Protein AF-A0A6P1A831-F1 (afdb_monomer)

Secondary structure (DSSP, 8-state):
-EEE-TTS-HHHHHHHHHHHHHHHHHTT-EEEEEEEEEEEEEEEEETTEEEEEEEEEEEE--GGGHHHHHHHHHH-TTEEEE------S--GGGSS-------PPPPPPPPPPPPP----------------------------------------------------------

Sequence (174 aa):
MYIVRPNLSEDQQQQIVGKYRDLITERGAREIDIKVLGKRRLAYEIGKHQDGIYVQMNYLAEGATIAPLERDMRLSDDVIRYLTLKLREGKPSDIIPEPEPQPQPAPTPAPPAPAPAPASESESEPETTTTEAESESEPETTTTEAESESEPETTTTEAESESEPEATATQEEE

Structure (mmCIF, N/CA/C/O backbone):
data_AF-A0A6P1A831-F1
#
_entry.id   AF-A0A6P1A831-F1
#
loop_
_atom_site.group_PDB
_atom_site.id
_atom_site.type_symbol
_atom_site.label_atom_id
_atom_site.label_alt_id
_atom_site.label_comp_id
_atom_site.label_asym_id
_atom_site.label_entity_id
_atom_site.label_seq_id
_atom_site.pdbx_PDB_ins_code
_atom_site.Cartn_x
_atom_site.Cartn_y
_atom_site.Cartn_z
_atom_site.occupancy
_atom_site.B_iso_or_equiv
_atom_site.auth_seq_id
_atom_site.auth_comp_id
_atom_site.auth_asym_id
_atom_site.auth_atom_id
_atom_site.pdbx_PDB_model_num
ATOM 1 N N . MET A 1 1 ? -5.096 2.269 -4.724 1.00 93.00 1 MET A N 1
ATOM 2 C CA . MET A 1 1 ? -5.524 2.901 -3.453 1.00 93.00 1 MET A CA 1
ATOM 3 C C . MET A 1 1 ? -5.952 1.810 -2.494 1.00 93.00 1 MET A C 1
ATOM 5 O O . MET A 1 1 ? -6.594 0.861 -2.930 1.00 93.00 1 MET A O 1
ATOM 9 N N . TYR A 1 2 ? -5.617 1.928 -1.217 1.00 95.19 2 TYR A N 1
ATOM 10 C CA . TYR A 1 2 ? -6.063 0.986 -0.195 1.00 95.19 2 TYR A CA 1
ATOM 11 C C . TYR A 1 2 ? -6.458 1.715 1.089 1.00 95.19 2 TYR A C 1
ATOM 13 O O . TYR A 1 2 ? -6.102 2.877 1.295 1.00 95.19 2 TYR A O 1
ATOM 21 N N . ILE A 1 3 ? -7.263 1.039 1.904 1.00 94.94 3 ILE A N 1
ATOM 22 C CA . ILE A 1 3 ? -7.795 1.547 3.163 1.00 94.94 3 ILE A CA 1
ATOM 23 C C . ILE A 1 3 ? -7.206 0.710 4.288 1.00 94.94 3 ILE A C 1
ATOM 25 O O . ILE A 1 3 ? -7.329 -0.516 4.294 1.00 94.94 3 ILE A O 1
ATOM 29 N N . VAL A 1 4 ? -6.582 1.398 5.232 1.00 94.88 4 VAL A N 1
ATOM 30 C CA . VAL A 1 4 ? -5.956 0.832 6.423 1.00 94.88 4 VAL A CA 1
ATOM 31 C C . VAL A 1 4 ? -6.900 0.988 7.617 1.00 94.88 4 VAL A C 1
ATOM 33 O O . VAL A 1 4 ? -7.678 1.950 7.678 1.00 94.88 4 VAL A O 1
ATOM 36 N N . ARG A 1 5 ? -6.847 0.049 8.569 1.00 93.94 5 ARG A N 1
ATOM 37 C CA . ARG A 1 5 ? -7.624 0.121 9.819 1.00 93.94 5 ARG A CA 1
ATOM 38 C C . ARG A 1 5 ? -7.363 1.439 10.572 1.00 93.94 5 ARG A C 1
ATOM 40 O O . ARG A 1 5 ? -6.224 1.900 10.618 1.00 93.94 5 ARG A O 1
ATOM 47 N N . PRO A 1 6 ? -8.381 2.028 11.223 1.00 92.88 6 PRO A N 1
ATOM 48 C CA . PRO A 1 6 ? -8.240 3.295 11.946 1.00 92.88 6 PRO A CA 1
ATOM 49 C C . PRO A 1 6 ? -7.612 3.150 13.344 1.00 92.88 6 PRO A C 1
ATOM 51 O O . PRO A 1 6 ? -7.382 4.161 13.997 1.00 92.88 6 PRO A O 1
ATOM 54 N N . ASN A 1 7 ? -7.381 1.920 13.815 1.00 91.12 7 ASN A N 1
ATOM 55 C CA . ASN A 1 7 ? -6.852 1.629 15.155 1.00 91.12 7 ASN A CA 1
ATOM 56 C C . ASN A 1 7 ? -5.313 1.586 15.211 1.00 91.12 7 ASN A C 1
ATOM 58 O O . ASN A 1 7 ? -4.755 1.345 16.276 1.00 91.12 7 ASN A O 1
ATOM 62 N N . LEU A 1 8 ? -4.642 1.740 14.069 1.00 89.81 8 LEU A N 1
ATOM 63 C CA . LEU A 1 8 ? -3.184 1.683 13.960 1.00 89.81 8 LEU A CA 1
ATOM 64 C C . LEU A 1 8 ? -2.577 3.037 14.345 1.00 89.81 8 LEU A C 1
ATOM 66 O O . LEU A 1 8 ? -3.131 4.081 13.991 1.00 89.81 8 LEU A O 1
ATOM 70 N N . SER A 1 9 ? -1.438 3.016 15.041 1.00 92.69 9 SER A N 1
ATOM 71 C CA . SER A 1 9 ? -0.657 4.231 15.296 1.00 92.69 9 SER A CA 1
ATOM 72 C C . SER A 1 9 ? 0.002 4.735 14.012 1.00 92.69 9 SER A C 1
ATOM 74 O O . SER A 1 9 ? 0.172 3.980 13.051 1.00 92.69 9 SER A O 1
ATOM 76 N N . GLU A 1 10 ? 0.402 6.007 13.992 1.00 89.69 10 GLU A N 1
ATOM 77 C CA . GLU A 1 10 ? 1.066 6.620 12.837 1.00 89.69 10 GLU A CA 1
ATOM 78 C C . GLU A 1 10 ? 2.360 5.882 12.451 1.00 89.69 10 GLU A C 1
ATOM 80 O O . GLU A 1 10 ? 2.591 5.633 11.267 1.00 89.69 10 GLU A O 1
ATOM 85 N N . ASP A 1 11 ? 3.134 5.410 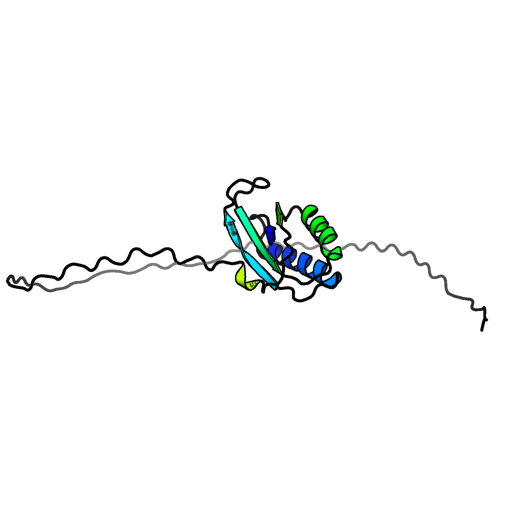13.434 1.00 92.56 11 ASP A N 1
ATOM 86 C CA . ASP A 1 11 ? 4.324 4.580 13.202 1.00 92.56 11 ASP A CA 1
ATOM 87 C C . ASP A 1 11 ? 3.985 3.284 12.457 1.00 92.56 11 ASP A C 1
ATOM 89 O O . ASP A 1 11 ? 4.638 2.921 11.477 1.00 92.56 11 ASP A O 1
ATOM 93 N N . GLN A 1 12 ? 2.917 2.597 12.875 1.00 92.75 12 GLN A N 1
ATOM 94 C CA . GLN A 1 12 ? 2.479 1.371 12.211 1.00 92.75 12 GLN A CA 1
ATOM 95 C C . GLN A 1 12 ? 1.973 1.648 10.796 1.00 92.75 12 GLN A C 1
ATOM 97 O O . GLN A 1 12 ? 2.200 0.847 9.890 1.00 92.75 12 GLN A O 1
ATOM 102 N N . GLN A 1 13 ? 1.336 2.798 10.563 1.00 92.44 13 GLN A N 1
ATOM 103 C CA . GLN A 1 13 ? 0.956 3.189 9.208 1.00 92.44 13 GLN A CA 1
ATOM 104 C C . GLN A 1 13 ? 2.173 3.352 8.308 1.00 92.44 13 GLN A C 1
ATOM 106 O O . GLN A 1 13 ? 2.170 2.850 7.183 1.00 92.44 13 GLN A O 1
ATOM 111 N N . GLN A 1 14 ? 3.214 4.025 8.797 1.00 92.94 14 GLN A N 1
ATOM 112 C CA . GLN A 1 14 ? 4.449 4.215 8.046 1.00 92.94 14 GLN A CA 1
ATOM 113 C C . GLN A 1 14 ? 5.152 2.882 7.777 1.00 92.94 14 GLN A C 1
ATOM 115 O O . GLN A 1 14 ? 5.616 2.666 6.660 1.00 92.94 14 GLN A O 1
ATOM 120 N N . GLN A 1 15 ? 5.150 1.951 8.735 1.00 94.56 15 GLN A N 1
ATOM 121 C CA . GLN A 1 15 ? 5.662 0.591 8.528 1.00 94.56 15 GLN A CA 1
ATOM 122 C C . GLN A 1 15 ? 4.899 -0.155 7.429 1.00 94.56 15 GLN A C 1
ATOM 124 O O . GLN A 1 15 ? 5.512 -0.776 6.563 1.00 94.56 15 GLN A O 1
ATOM 129 N N . ILE A 1 16 ? 3.567 -0.075 7.427 1.00 93.50 16 ILE A N 1
ATOM 130 C CA . ILE A 1 16 ? 2.728 -0.707 6.401 1.00 93.50 16 ILE A CA 1
ATOM 131 C C . ILE A 1 16 ? 3.007 -0.090 5.024 1.00 93.50 16 ILE A C 1
ATOM 133 O O . ILE A 1 16 ? 3.154 -0.807 4.035 1.00 93.50 16 ILE A O 1
ATOM 137 N N . VAL A 1 17 ? 3.103 1.239 4.953 1.00 93.81 17 VAL A N 1
ATOM 138 C CA . VAL A 1 17 ? 3.449 1.961 3.722 1.00 93.81 17 VAL A CA 1
ATOM 139 C C . VAL A 1 17 ? 4.844 1.571 3.224 1.00 93.81 17 VAL A C 1
ATOM 141 O O . VAL A 1 17 ? 5.000 1.284 2.038 1.00 93.81 17 VAL A O 1
ATOM 144 N N . GLY A 1 18 ? 5.835 1.511 4.117 1.00 93.75 18 GLY A N 1
ATOM 145 C CA . GLY A 1 18 ? 7.200 1.078 3.815 1.00 93.75 18 GLY A CA 1
ATOM 146 C C . GLY A 1 18 ? 7.235 -0.346 3.271 1.00 93.75 18 GLY A C 1
ATOM 147 O O . GLY A 1 18 ? 7.731 -0.568 2.174 1.00 93.75 18 GLY A O 1
ATOM 148 N N . LYS A 1 19 ? 6.564 -1.284 3.947 1.00 93.88 19 LYS A N 1
ATOM 149 C CA . LYS A 1 19 ? 6.460 -2.681 3.509 1.00 93.88 19 LYS A CA 1
ATOM 150 C C . LYS A 1 19 ? 5.944 -2.809 2.073 1.00 93.88 19 LYS A C 1
ATOM 152 O O . LYS A 1 19 ? 6.508 -3.558 1.280 1.00 93.88 19 LYS A O 1
ATOM 157 N N . TYR A 1 20 ? 4.870 -2.098 1.721 1.00 93.00 20 TYR A N 1
ATOM 158 C CA . TYR A 1 20 ? 4.323 -2.165 0.361 1.00 93.00 20 TYR A CA 1
ATOM 159 C C . TYR A 1 20 ? 5.191 -1.435 -0.665 1.00 93.00 20 TYR A C 1
ATOM 161 O O . TYR A 1 20 ? 5.272 -1.878 -1.811 1.00 93.00 20 TYR A O 1
ATOM 169 N N . ARG A 1 21 ? 5.864 -0.353 -0.265 1.00 93.31 21 ARG A N 1
ATOM 170 C CA . ARG A 1 21 ? 6.854 0.326 -1.104 1.00 93.31 21 ARG A CA 1
ATOM 171 C C . ARG A 1 21 ? 8.010 -0.610 -1.453 1.00 93.31 21 ARG A C 1
ATOM 173 O O . ARG A 1 21 ? 8.377 -0.699 -2.626 1.00 93.31 21 ARG A O 1
ATOM 180 N N . ASP A 1 22 ? 8.546 -1.313 -0.465 1.00 93.69 22 ASP A N 1
ATOM 181 C CA . ASP A 1 22 ? 9.680 -2.220 -0.635 1.00 93.69 22 ASP A CA 1
ATOM 182 C C . ASP A 1 22 ? 9.293 -3.386 -1.546 1.00 93.69 22 ASP A C 1
ATOM 184 O O . ASP A 1 22 ? 9.954 -3.634 -2.551 1.00 93.69 22 ASP A O 1
ATOM 188 N N . LEU A 1 23 ? 8.126 -3.989 -1.309 1.00 92.44 23 LEU A N 1
ATOM 189 C CA . LEU A 1 23 ? 7.606 -5.098 -2.113 1.00 92.44 23 LEU A CA 1
ATOM 190 C C . LEU A 1 23 ? 7.444 -4.758 -3.602 1.00 92.44 23 LEU A C 1
ATOM 192 O O . LEU A 1 23 ? 7.639 -5.599 -4.481 1.00 92.44 23 LEU A O 1
ATOM 196 N N . ILE A 1 24 ? 7.053 -3.521 -3.894 1.00 92.12 24 ILE A N 1
ATOM 197 C CA . ILE A 1 24 ? 6.878 -3.017 -5.258 1.00 92.12 24 ILE A CA 1
ATOM 198 C C . ILE A 1 24 ? 8.233 -2.665 -5.887 1.00 92.12 24 ILE A C 1
ATOM 200 O O . ILE A 1 24 ? 8.439 -2.901 -7.080 1.00 92.12 24 ILE A O 1
ATOM 204 N N . THR A 1 25 ? 9.170 -2.164 -5.081 1.00 91.88 25 THR A N 1
ATOM 205 C CA . THR A 1 25 ? 10.542 -1.850 -5.502 1.00 91.88 25 THR A CA 1
ATOM 206 C C . THR A 1 25 ? 11.320 -3.119 -5.856 1.00 91.88 25 THR A C 1
ATOM 208 O O . THR A 1 25 ? 11.936 -3.178 -6.919 1.00 91.88 25 THR A O 1
ATOM 211 N N . GLU A 1 26 ? 11.222 -4.171 -5.038 1.00 92.19 26 GLU A N 1
ATOM 212 C CA . GLU A 1 26 ? 11.835 -5.486 -5.286 1.00 92.19 26 GLU A CA 1
ATOM 213 C C . GLU A 1 26 ? 11.381 -6.109 -6.612 1.00 92.19 26 GLU A C 1
ATOM 215 O O . GLU A 1 26 ? 12.136 -6.811 -7.282 1.00 92.19 26 GLU A O 1
ATOM 220 N N . ARG A 1 27 ? 10.146 -5.818 -7.029 1.00 88.88 27 ARG A N 1
ATOM 221 C CA . ARG A 1 27 ? 9.541 -6.329 -8.267 1.00 88.88 27 ARG A CA 1
ATOM 222 C C . ARG A 1 27 ? 9.759 -5.409 -9.474 1.00 88.88 27 ARG A C 1
ATOM 224 O O . ARG A 1 27 ? 9.119 -5.598 -10.507 1.00 88.88 27 ARG A O 1
ATOM 231 N N . GLY A 1 28 ? 10.646 -4.419 -9.359 1.00 86.56 28 GLY A N 1
ATOM 232 C CA . GLY A 1 28 ? 11.106 -3.598 -10.481 1.00 86.56 28 GLY A CA 1
ATOM 233 C C . GLY A 1 28 ? 10.174 -2.455 -10.886 1.00 86.56 28 GLY A C 1
ATOM 234 O O . GLY A 1 28 ? 10.248 -1.981 -12.022 1.00 86.56 28 GLY A O 1
ATOM 235 N N . ALA A 1 29 ? 9.295 -1.999 -9.992 1.00 88.69 29 ALA A N 1
ATOM 236 C CA . ALA A 1 29 ? 8.489 -0.815 -10.257 1.00 88.69 29 ALA A CA 1
ATOM 237 C C . ALA A 1 29 ? 9.325 0.475 -10.256 1.00 88.69 29 ALA A C 1
ATOM 239 O O . ALA A 1 29 ? 10.354 0.589 -9.591 1.00 88.69 29 ALA A O 1
ATOM 240 N N . ARG A 1 30 ? 8.851 1.471 -10.999 1.00 86.75 30 ARG A N 1
ATOM 241 C CA . ARG A 1 30 ? 9.463 2.790 -11.177 1.00 86.75 30 ARG A CA 1
ATOM 242 C C . ARG A 1 30 ? 8.455 3.878 -10.818 1.00 86.75 30 ARG A C 1
ATOM 244 O O . ARG A 1 30 ? 7.253 3.629 -10.834 1.00 86.75 30 ARG A O 1
ATOM 251 N N . GLU A 1 31 ? 8.958 5.074 -10.509 1.00 87.38 31 GLU A N 1
ATOM 252 C CA . GLU A 1 31 ? 8.144 6.265 -10.202 1.00 87.38 31 GLU A CA 1
ATOM 253 C C . GLU A 1 31 ? 7.055 5.996 -9.149 1.00 87.38 31 GLU A C 1
ATOM 255 O O . GLU A 1 31 ? 5.861 6.091 -9.423 1.00 87.38 31 GLU A O 1
ATOM 260 N N . ILE A 1 32 ? 7.476 5.610 -7.941 1.00 91.25 32 ILE A N 1
ATOM 261 C CA . ILE A 1 32 ? 6.560 5.346 -6.828 1.00 91.25 32 ILE A CA 1
ATOM 262 C C . ILE A 1 32 ? 6.254 6.664 -6.112 1.00 91.25 32 ILE A C 1
ATOM 264 O O . ILE A 1 32 ? 7.130 7.247 -5.475 1.00 91.25 32 ILE A O 1
ATOM 268 N N . ASP A 1 33 ? 5.002 7.097 -6.186 1.00 91.56 33 ASP A N 1
ATOM 269 C CA . ASP A 1 33 ? 4.460 8.239 -5.457 1.00 91.56 33 ASP A CA 1
ATOM 270 C C . ASP A 1 33 ? 3.407 7.750 -4.457 1.00 91.56 33 ASP A C 1
ATOM 272 O O . ASP A 1 33 ? 2.455 7.054 -4.822 1.00 91.56 33 ASP A O 1
ATOM 276 N N . ILE A 1 34 ? 3.595 8.081 -3.179 1.00 93.31 34 ILE A N 1
ATOM 277 C CA . ILE A 1 34 ? 2.719 7.639 -2.091 1.00 93.31 34 ILE A CA 1
ATOM 278 C C . ILE A 1 34 ? 2.176 8.860 -1.366 1.00 93.31 34 ILE A C 1
ATOM 280 O O . ILE A 1 34 ? 2.930 9.684 -0.854 1.00 93.31 34 ILE A O 1
ATOM 284 N N . LYS A 1 35 ? 0.849 8.930 -1.261 1.00 92.56 35 LYS A N 1
ATOM 285 C CA . LYS A 1 35 ? 0.133 9.993 -0.563 1.00 92.56 35 LYS A CA 1
ATOM 286 C C . LYS A 1 35 ? -0.814 9.403 0.472 1.00 92.56 35 LYS A C 1
ATOM 288 O O . LYS A 1 35 ? -1.767 8.695 0.137 1.00 92.56 35 LYS A O 1
ATOM 293 N N . VAL A 1 36 ? -0.581 9.739 1.736 1.00 93.00 36 VAL A N 1
ATOM 294 C CA . VAL A 1 36 ? -1.497 9.419 2.836 1.00 93.00 36 VAL A CA 1
ATOM 295 C C . VAL A 1 36 ? -2.560 10.514 2.903 1.00 93.00 36 VAL A C 1
ATOM 297 O O . VAL A 1 36 ? -2.254 11.689 3.074 1.00 93.00 36 VAL A O 1
ATOM 300 N N . LEU A 1 37 ? -3.823 10.137 2.717 1.00 90.62 37 LEU A N 1
ATOM 301 C CA . LEU A 1 37 ? -4.971 11.052 2.654 1.00 90.62 37 LEU A CA 1
ATOM 302 C C . LEU A 1 37 ? -5.644 11.262 4.026 1.00 90.62 37 LEU A C 1
ATOM 304 O O . LEU A 1 37 ? -6.651 11.971 4.106 1.00 90.62 37 LEU A O 1
ATOM 308 N N . GLY A 1 38 ? -5.104 10.639 5.080 1.00 90.69 38 GLY A N 1
ATOM 309 C CA . GLY A 1 38 ? -5.588 10.720 6.457 1.00 90.69 38 GLY A CA 1
ATOM 310 C C . GLY A 1 38 ? -6.818 9.852 6.746 1.00 90.69 38 GLY A C 1
ATOM 311 O O . GLY A 1 38 ? -7.252 9.039 5.921 1.00 90.69 38 GLY A O 1
ATOM 312 N N . LYS A 1 39 ? -7.373 10.022 7.952 1.00 93.31 39 LYS A N 1
ATOM 313 C CA . LYS A 1 39 ? -8.562 9.308 8.439 1.00 93.31 39 LYS A CA 1
ATOM 314 C C . LYS A 1 39 ? -9.837 9.910 7.844 1.00 93.31 39 LYS A C 1
ATOM 316 O O . LYS A 1 39 ? -10.049 11.118 7.915 1.00 93.31 39 LYS A O 1
ATOM 321 N N . ARG A 1 40 ? -10.701 9.069 7.275 1.00 94.25 40 ARG A N 1
ATOM 322 C CA . ARG A 1 40 ? -12.000 9.458 6.703 1.00 94.25 40 ARG A CA 1
ATOM 323 C C . ARG A 1 40 ? -13.087 8.476 7.134 1.00 94.25 40 ARG A C 1
ATOM 325 O O . ARG A 1 40 ? -12.819 7.286 7.302 1.00 94.25 40 ARG A O 1
ATOM 332 N N . ARG A 1 41 ? -14.316 8.977 7.278 1.00 95.00 41 ARG A N 1
ATOM 333 C CA . ARG A 1 41 ? -15.489 8.165 7.619 1.00 95.00 41 ARG A CA 1
ATOM 334 C C . ARG A 1 41 ? -16.004 7.419 6.387 1.00 95.00 41 ARG A C 1
ATOM 336 O O . ARG A 1 41 ? -16.164 8.011 5.321 1.00 95.00 41 ARG A O 1
ATOM 343 N N . LEU A 1 42 ? -16.260 6.127 6.539 1.00 95.25 42 LEU A N 1
ATOM 344 C CA . LEU A 1 42 ? -16.833 5.244 5.527 1.00 95.25 42 LEU A CA 1
ATOM 345 C C . LEU A 1 42 ? -18.366 5.359 5.532 1.00 95.25 42 LEU A C 1
ATOM 347 O O . LEU A 1 42 ? -18.976 5.650 6.559 1.00 95.25 42 LEU A O 1
ATOM 351 N N . ALA A 1 43 ? -19.007 5.106 4.388 1.00 95.44 43 ALA A N 1
ATOM 352 C CA . ALA A 1 43 ? -20.471 5.155 4.277 1.00 95.44 43 ALA A CA 1
ATOM 353 C C . ALA A 1 43 ? -21.174 3.999 5.017 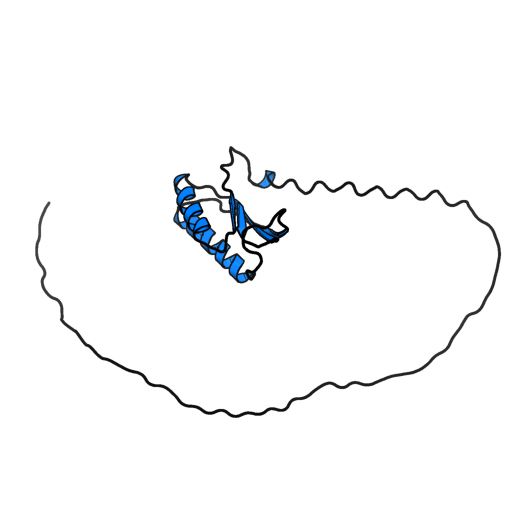1.00 95.44 43 ALA A C 1
ATOM 355 O O . ALA A 1 43 ? -22.331 4.120 5.408 1.00 95.44 43 ALA A O 1
ATOM 356 N N . TYR A 1 44 ? -20.476 2.877 5.186 1.00 95.00 44 TYR A N 1
ATOM 357 C CA . TYR A 1 44 ? -20.921 1.695 5.913 1.00 95.00 44 TYR A CA 1
ATOM 358 C C . TYR A 1 44 ? -19.714 1.017 6.560 1.00 95.00 44 TYR A C 1
ATOM 360 O O . TYR A 1 44 ? -18.565 1.298 6.215 1.00 95.00 44 TYR A O 1
ATOM 368 N N . GLU A 1 45 ? -19.979 0.115 7.497 1.00 93.31 45 GLU A N 1
ATOM 369 C CA . GLU A 1 45 ? -18.928 -0.590 8.219 1.00 93.31 45 GLU A CA 1
ATOM 370 C C . GLU A 1 45 ? -18.225 -1.622 7.339 1.00 93.31 45 GLU A C 1
ATOM 372 O O . GLU A 1 45 ? -18.854 -2.510 6.760 1.00 93.31 45 GLU A O 1
ATOM 377 N N . ILE A 1 46 ? -16.896 -1.541 7.285 1.00 92.75 46 ILE A N 1
ATOM 378 C CA . ILE A 1 46 ? -16.044 -2.536 6.631 1.00 92.75 46 ILE A CA 1
ATOM 379 C C . ILE A 1 46 ? -15.176 -3.160 7.715 1.00 92.75 46 ILE A C 1
ATOM 381 O O . ILE A 1 46 ? -14.440 -2.459 8.404 1.00 92.75 46 ILE A O 1
ATOM 385 N N . GLY A 1 47 ? -15.292 -4.474 7.916 1.00 89.06 47 GLY A N 1
ATOM 386 C CA . GLY A 1 47 ? -14.531 -5.158 8.966 1.00 89.06 47 GLY A CA 1
ATOM 387 C C . GLY A 1 47 ? -14.805 -4.607 10.372 1.00 89.06 47 GLY A C 1
ATOM 388 O O . GLY A 1 47 ? -13.893 -4.578 11.187 1.00 89.06 47 GLY A O 1
ATOM 389 N N . LYS A 1 48 ? -16.045 -4.165 10.653 1.00 92.56 48 LYS A N 1
ATOM 390 C CA . LYS A 1 48 ? -16.476 -3.528 11.921 1.00 92.56 48 LYS A CA 1
ATOM 391 C C . LYS A 1 48 ? -15.868 -2.142 12.190 1.00 92.56 48 LYS A C 1
ATOM 393 O O . LYS A 1 48 ? -15.931 -1.651 13.313 1.00 92.56 48 LYS A O 1
ATOM 398 N N . HIS A 1 49 ? -15.295 -1.500 11.175 1.00 94.06 49 HIS A N 1
ATOM 399 C CA . HIS A 1 49 ? -14.785 -0.137 11.275 1.00 94.06 49 HIS A CA 1
ATOM 400 C C . HIS A 1 49 ? -15.669 0.825 10.473 1.00 94.06 49 HIS A C 1
ATOM 402 O O . HIS A 1 49 ? -15.958 0.572 9.303 1.00 94.06 49 HIS A O 1
ATOM 408 N N . GLN A 1 50 ? -16.086 1.933 11.098 1.00 95.25 50 GLN A N 1
ATOM 409 C CA . GLN A 1 50 ? -16.780 3.050 10.430 1.00 95.25 50 GLN A CA 1
ATOM 410 C C . GLN A 1 50 ? -15.817 4.080 9.837 1.00 95.25 50 GLN A C 1
ATOM 412 O O . GLN A 1 50 ? -16.227 4.904 9.027 1.00 95.25 50 GLN A O 1
ATOM 417 N N . ASP A 1 51 ? -14.546 4.027 10.222 1.00 94.75 51 ASP A N 1
ATOM 418 C CA . ASP A 1 51 ? -13.500 4.912 9.731 1.00 94.75 51 ASP A CA 1
ATOM 419 C C . ASP A 1 51 ? -12.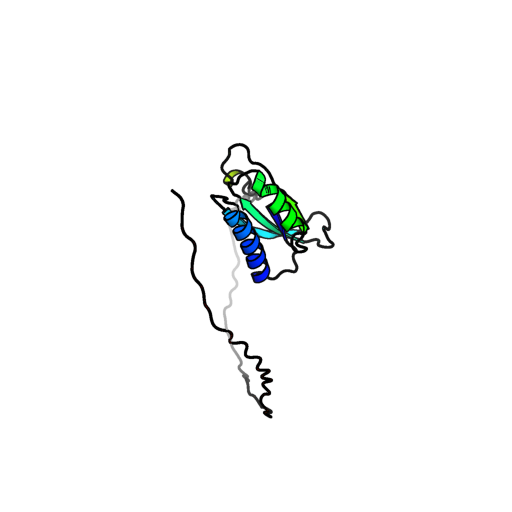399 4.098 9.055 1.00 94.75 51 ASP A C 1
ATOM 421 O O . ASP A 1 51 ? -12.178 2.932 9.382 1.00 94.75 51 ASP A O 1
ATOM 425 N N . GLY A 1 52 ? -11.665 4.733 8.149 1.00 95.25 52 GLY A N 1
ATOM 426 C CA . GLY A 1 52 ? -10.491 4.145 7.522 1.00 95.25 52 GLY A CA 1
ATOM 427 C C . GLY A 1 52 ? -9.478 5.209 7.136 1.00 95.25 52 GLY A C 1
ATOM 428 O O . GLY A 1 52 ? -9.830 6.365 6.892 1.00 95.25 52 GLY A O 1
ATOM 429 N N . ILE A 1 53 ? -8.208 4.820 7.091 1.00 95.50 53 ILE A N 1
ATOM 430 C CA . ILE A 1 53 ? -7.132 5.711 6.660 1.00 95.50 53 ILE A CA 1
ATOM 431 C C . ILE A 1 53 ? -6.789 5.379 5.216 1.00 95.50 53 ILE A C 1
ATOM 433 O O . ILE A 1 53 ? -6.486 4.234 4.881 1.00 95.50 53 ILE A O 1
ATOM 437 N N . TYR A 1 54 ? -6.903 6.378 4.349 1.00 95.06 54 TYR A N 1
ATOM 438 C CA . TYR A 1 54 ? -6.756 6.193 2.912 1.00 95.06 54 TYR A CA 1
ATOM 439 C C . TYR A 1 54 ? -5.309 6.415 2.494 1.00 95.06 54 TYR A C 1
ATOM 441 O O . TYR A 1 54 ? -4.726 7.459 2.787 1.00 95.06 54 TYR A O 1
ATOM 449 N N . VAL A 1 55 ? -4.759 5.462 1.744 1.00 95.12 55 VAL A N 1
ATOM 450 C CA . VAL A 1 55 ? -3.434 5.589 1.141 1.00 95.12 55 VAL A CA 1
ATOM 451 C C . VAL A 1 55 ? -3.545 5.444 -0.371 1.00 95.12 55 VAL A C 1
ATOM 453 O O . VAL A 1 55 ? -4.023 4.435 -0.908 1.00 95.12 55 VAL A O 1
ATOM 456 N N . GLN A 1 56 ? -3.106 6.484 -1.071 1.00 93.94 56 GLN A N 1
ATOM 457 C CA . GLN A 1 56 ? -2.920 6.472 -2.510 1.00 93.94 56 GLN A CA 1
ATOM 458 C C . GLN A 1 56 ? -1.469 6.117 -2.819 1.00 93.94 56 GLN A C 1
ATOM 460 O O . GLN A 1 56 ? -0.544 6.633 -2.203 1.00 93.94 56 GLN A O 1
ATOM 465 N N . MET A 1 57 ? -1.294 5.228 -3.787 1.00 92.69 57 MET A N 1
ATOM 466 C CA . MET A 1 57 ? 0.006 4.780 -4.251 1.00 92.69 57 MET A CA 1
ATOM 467 C C . MET A 1 57 ? -0.065 4.691 -5.770 1.00 92.69 57 MET A C 1
ATOM 469 O O . MET A 1 57 ? -0.884 3.936 -6.304 1.00 92.69 57 MET A O 1
ATOM 473 N N . ASN A 1 58 ? 0.748 5.504 -6.431 1.00 92.31 58 ASN A N 1
ATOM 474 C CA . ASN A 1 58 ? 0.894 5.573 -7.875 1.00 92.31 58 ASN A CA 1
ATOM 475 C C . ASN A 1 58 ? 2.268 4.998 -8.221 1.00 92.31 58 ASN A C 1
ATOM 477 O O . ASN A 1 58 ? 3.252 5.332 -7.570 1.00 92.31 58 ASN A O 1
ATOM 481 N N . TYR A 1 59 ? 2.332 4.100 -9.197 1.00 91.94 59 TYR A N 1
ATOM 482 C CA . TYR A 1 59 ? 3.581 3.466 -9.605 1.00 91.94 59 TYR A CA 1
ATOM 483 C C . TYR A 1 59 ? 3.486 2.981 -11.047 1.00 91.94 59 TYR A C 1
ATOM 485 O O . TYR A 1 59 ? 2.402 2.666 -11.547 1.00 91.94 59 TYR A O 1
ATOM 493 N N . LEU A 1 60 ? 4.640 2.877 -11.696 1.00 90.75 60 LEU A N 1
ATOM 494 C CA . LEU A 1 60 ? 4.802 2.246 -12.996 1.00 90.75 60 LEU A CA 1
ATOM 495 C C . LEU A 1 60 ? 5.428 0.869 -12.792 1.00 90.75 60 LEU A C 1
ATOM 497 O O . LEU A 1 60 ? 6.596 0.759 -12.438 1.00 90.75 60 LEU A O 1
ATOM 501 N N . ALA A 1 61 ? 4.661 -0.194 -13.010 1.00 90.12 61 ALA A N 1
ATOM 502 C CA . ALA A 1 61 ? 5.154 -1.563 -12.893 1.00 90.12 61 ALA A CA 1
ATOM 503 C C . ALA A 1 61 ? 4.625 -2.447 -14.021 1.00 90.12 61 ALA A C 1
ATOM 505 O O . ALA A 1 61 ? 3.645 -2.122 -14.697 1.00 90.12 61 ALA A O 1
ATOM 506 N N . GLU A 1 62 ? 5.268 -3.598 -14.191 1.00 90.06 62 GLU A N 1
ATOM 507 C CA . GLU A 1 62 ? 4.755 -4.664 -15.037 1.00 90.06 62 GLU A CA 1
ATOM 508 C C . GLU A 1 62 ? 3.461 -5.256 -14.449 1.00 90.06 62 GLU A C 1
ATOM 510 O O . GLU A 1 62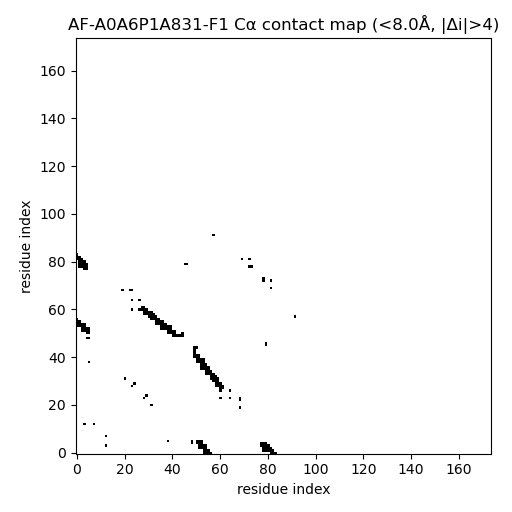 ? 3.278 -5.332 -13.232 1.00 90.06 62 GLU A O 1
ATOM 515 N N . GLY A 1 63 ? 2.550 -5.718 -15.312 1.00 88.44 63 GLY A N 1
ATOM 516 C CA . GLY A 1 63 ? 1.284 -6.321 -14.879 1.00 88.44 63 GLY A CA 1
ATOM 517 C C . GLY A 1 63 ? 1.454 -7.562 -13.992 1.00 88.44 63 GLY A C 1
ATOM 518 O O . GLY A 1 63 ? 0.594 -7.830 -13.155 1.00 88.44 63 GLY A O 1
ATOM 519 N N . ALA A 1 64 ? 2.576 -8.281 -14.119 1.00 90.06 64 ALA A N 1
ATOM 520 C CA . ALA A 1 64 ? 2.909 -9.437 -13.286 1.00 90.06 64 ALA A CA 1
ATOM 521 C C . ALA A 1 64 ? 3.088 -9.081 -11.796 1.00 90.06 64 ALA A C 1
ATOM 523 O O . ALA A 1 64 ? 2.861 -9.922 -10.928 1.00 90.06 64 ALA A O 1
ATOM 524 N N . THR A 1 65 ? 3.429 -7.826 -11.489 1.00 89.81 65 THR A N 1
ATOM 525 C CA . THR A 1 65 ? 3.653 -7.328 -10.123 1.00 89.81 65 THR A CA 1
ATOM 526 C C . THR A 1 65 ? 2.348 -7.108 -9.345 1.00 89.81 65 THR A C 1
ATOM 528 O O . THR A 1 65 ? 2.358 -7.090 -8.117 1.00 89.81 65 THR A O 1
ATOM 531 N N . ILE A 1 66 ? 1.202 -7.003 -10.030 1.00 92.12 66 ILE A N 1
ATOM 532 C CA . ILE A 1 66 ? -0.092 -6.677 -9.406 1.00 92.12 66 ILE A CA 1
ATOM 533 C C . ILE A 1 66 ? -0.657 -7.854 -8.601 1.00 92.12 66 ILE A C 1
ATOM 535 O O . ILE A 1 66 ? -1.027 -7.692 -7.441 1.00 92.12 66 ILE A O 1
ATOM 539 N N . ALA A 1 67 ? -0.708 -9.050 -9.193 1.00 92.50 67 ALA A N 1
ATOM 540 C CA . ALA A 1 67 ? -1.266 -10.241 -8.547 1.00 92.50 67 ALA A CA 1
ATOM 541 C C . ALA A 1 67 ? -0.630 -10.583 -7.180 1.00 92.50 67 ALA A C 1
ATOM 543 O O . ALA A 1 67 ? -1.373 -10.866 -6.236 1.00 92.50 67 ALA A O 1
ATOM 544 N N . PRO A 1 68 ? 0.707 -10.563 -7.022 1.00 92.31 68 PRO A N 1
ATOM 545 C CA . PRO A 1 68 ? 1.319 -10.805 -5.722 1.00 92.31 68 PRO A CA 1
ATOM 546 C C . PRO A 1 68 ? 1.066 -9.665 -4.729 1.00 92.31 68 PRO A C 1
ATOM 548 O O . PRO A 1 68 ? 0.760 -9.949 -3.577 1.00 92.31 68 PRO A O 1
ATOM 551 N N . LEU A 1 69 ? 1.095 -8.401 -5.169 1.00 92.31 69 LEU A N 1
ATOM 552 C CA . LEU A 1 69 ? 0.785 -7.260 -4.302 1.00 92.31 69 LEU A CA 1
ATOM 553 C C . LEU A 1 69 ? -0.625 -7.371 -3.706 1.00 92.31 69 LEU A C 1
ATOM 555 O O . LEU A 1 69 ? -0.818 -7.190 -2.506 1.00 92.31 69 LEU A O 1
ATOM 559 N N . GLU A 1 70 ? -1.614 -7.710 -4.534 1.00 92.81 70 GLU A N 1
ATOM 560 C CA . GLU A 1 70 ? -2.990 -7.916 -4.073 1.00 92.81 70 GLU A CA 1
ATOM 561 C C . GLU A 1 70 ? -3.107 -9.109 -3.122 1.00 92.81 70 GLU A C 1
ATOM 563 O O . GLU A 1 70 ? -3.910 -9.085 -2.189 1.00 92.81 70 GLU A O 1
ATOM 568 N N . ARG A 1 71 ? -2.294 -10.149 -3.328 1.00 93.69 71 ARG A N 1
ATOM 569 C CA . ARG A 1 71 ? -2.250 -11.312 -2.441 1.00 93.69 71 ARG A CA 1
ATOM 570 C C . ARG A 1 71 ? -1.710 -10.943 -1.061 1.00 93.69 71 ARG A C 1
ATOM 572 O O . ARG A 1 71 ? -2.311 -11.353 -0.071 1.00 93.69 71 ARG A O 1
ATOM 579 N N . ASP A 1 72 ? -0.654 -10.139 -0.996 1.00 93.44 72 ASP A N 1
ATOM 580 C CA . ASP A 1 72 ? -0.077 -9.676 0.269 1.00 93.44 72 ASP A CA 1
ATOM 581 C C . ASP A 1 72 ? -1.004 -8.697 0.997 1.00 93.44 72 ASP A C 1
ATOM 583 O O . ASP A 1 72 ? -1.214 -8.830 2.203 1.00 93.44 72 ASP A O 1
ATOM 587 N N . MET A 1 73 ? -1.644 -7.776 0.266 1.00 93.62 73 MET A N 1
ATOM 588 C CA . MET A 1 73 ? -2.665 -6.882 0.830 1.00 93.62 73 MET A CA 1
ATOM 589 C C . MET A 1 73 ? -3.877 -7.645 1.364 1.00 93.62 73 MET A C 1
ATOM 591 O O . MET A 1 73 ? -4.462 -7.240 2.359 1.00 93.62 73 MET A O 1
ATOM 595 N N . ARG A 1 74 ? -4.264 -8.750 0.719 1.00 92.31 74 ARG A N 1
ATOM 596 C CA . ARG A 1 74 ? -5.358 -9.607 1.187 1.00 92.31 74 ARG A CA 1
ATOM 597 C C . ARG A 1 74 ? -4.976 -10.443 2.411 1.00 92.31 74 ARG A C 1
ATOM 599 O O . ARG A 1 74 ? -5.864 -10.813 3.172 1.00 92.31 74 ARG A O 1
ATOM 606 N N . LEU A 1 75 ? -3.699 -10.794 2.559 1.00 93.19 75 LEU A N 1
ATOM 607 C CA . LEU A 1 75 ? -3.201 -11.582 3.688 1.00 93.19 75 LEU A CA 1
ATOM 608 C C . LEU A 1 75 ? -2.992 -10.724 4.943 1.00 93.19 75 LEU A C 1
ATOM 610 O O . LEU A 1 75 ? -3.061 -11.234 6.055 1.00 93.19 75 LEU A O 1
ATOM 614 N N . SER A 1 76 ? -2.727 -9.431 4.766 1.00 91.06 76 SER A N 1
ATOM 615 C CA . SER A 1 76 ? -2.604 -8.483 5.868 1.00 91.06 76 SER A CA 1
ATOM 616 C C . SER A 1 76 ? -3.980 -8.074 6.396 1.00 91.06 76 SER A C 1
ATOM 618 O O . SER A 1 76 ? -4.769 -7.450 5.691 1.00 91.06 76 SER A O 1
ATOM 620 N N . ASP A 1 77 ? -4.227 -8.334 7.680 1.00 90.12 77 ASP A N 1
ATOM 621 C CA . ASP A 1 77 ? -5.437 -7.876 8.377 1.00 90.12 77 ASP A CA 1
ATOM 622 C C . ASP A 1 77 ? -5.488 -6.346 8.565 1.00 90.12 77 ASP A C 1
ATOM 624 O O . ASP A 1 77 ? -6.506 -5.796 8.993 1.00 90.12 77 ASP A O 1
ATOM 628 N N . ASP A 1 78 ? -4.393 -5.637 8.270 1.00 93.00 78 ASP A N 1
ATOM 629 C CA . ASP A 1 78 ? -4.297 -4.181 8.385 1.00 93.00 78 ASP A CA 1
ATOM 630 C C . ASP A 1 78 ? -5.016 -3.448 7.254 1.00 93.00 78 ASP A C 1
ATOM 632 O O . ASP A 1 78 ? -5.466 -2.312 7.441 1.00 93.00 78 ASP A O 1
ATOM 636 N N . VAL A 1 79 ? -5.140 -4.094 6.092 1.00 94.38 79 VAL A N 1
ATOM 637 C 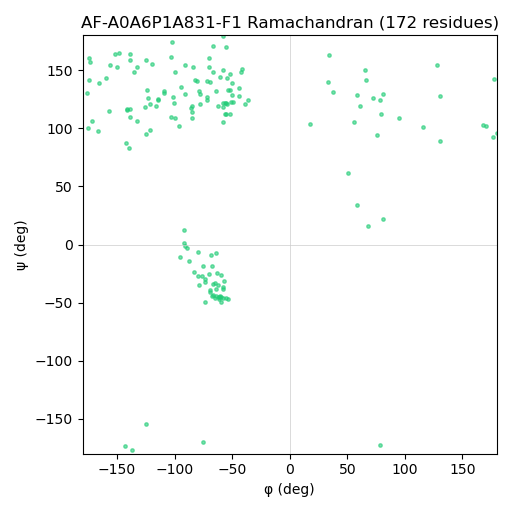CA . VAL A 1 79 ? -5.790 -3.538 4.906 1.00 94.38 79 VAL A CA 1
ATOM 638 C C . VAL A 1 79 ? -7.207 -4.089 4.808 1.00 94.38 79 VAL A C 1
ATOM 640 O O . VAL A 1 79 ? -7.434 -5.243 4.466 1.00 94.38 79 VAL A O 1
ATOM 643 N N . ILE A 1 80 ? -8.197 -3.234 5.057 1.00 93.75 80 ILE A N 1
ATOM 644 C CA . ILE A 1 80 ? -9.612 -3.643 5.041 1.00 93.75 80 ILE A CA 1
ATOM 645 C C . ILE A 1 80 ? -10.206 -3.663 3.631 1.00 93.75 80 ILE A C 1
ATOM 647 O O . ILE A 1 80 ? -11.206 -4.334 3.369 1.00 93.75 80 ILE A O 1
ATOM 651 N N . ARG A 1 81 ? -9.621 -2.895 2.707 1.00 93.94 81 ARG A N 1
ATOM 652 C CA . ARG A 1 81 ? -10.051 -2.828 1.309 1.00 93.94 81 ARG A CA 1
ATOM 653 C C . ARG A 1 81 ? -8.925 -2.297 0.436 1.00 93.94 81 ARG A C 1
ATOM 655 O O . ARG A 1 81 ? -8.228 -1.364 0.822 1.00 93.94 81 ARG A O 1
ATOM 662 N N . TYR A 1 82 ? -8.813 -2.822 -0.776 1.00 95.06 82 TYR A N 1
ATOM 663 C CA . TYR A 1 82 ? -7.912 -2.313 -1.801 1.00 95.06 82 TYR A CA 1
ATOM 664 C C . TYR A 1 82 ? -8.646 -2.175 -3.137 1.00 95.06 82 TYR A C 1
ATOM 666 O O . TYR A 1 82 ? -9.646 -2.848 -3.399 1.00 95.06 82 TYR A O 1
ATOM 674 N N . LEU A 1 83 ? -8.160 -1.253 -3.960 1.00 94.00 83 LEU A N 1
ATOM 675 C CA . LEU A 1 83 ? -8.602 -1.027 -5.326 1.00 94.00 83 LEU A CA 1
ATOM 676 C C . LEU A 1 83 ? -7.379 -0.713 -6.187 1.00 94.00 83 LEU A C 1
ATOM 678 O O . LEU A 1 83 ? -6.723 0.323 -6.007 1.00 94.00 83 LEU A O 1
ATOM 682 N N . THR A 1 84 ? -7.112 -1.595 -7.143 1.00 92.94 84 THR A N 1
ATOM 683 C CA . THR A 1 84 ? -6.083 -1.417 -8.166 1.00 92.94 84 THR A CA 1
ATOM 684 C C . THR A 1 84 ? -6.754 -0.983 -9.461 1.00 92.94 84 THR A C 1
ATOM 686 O O . THR A 1 84 ? -7.688 -1.630 -9.929 1.00 92.94 84 THR A O 1
ATOM 689 N N . LEU A 1 85 ? -6.290 0.120 -10.043 1.00 91.38 85 LEU A N 1
ATOM 690 C CA . LEU A 1 85 ? -6.777 0.622 -11.324 1.00 91.38 85 LEU A CA 1
ATOM 691 C C . LEU A 1 85 ? -5.596 0.752 -12.277 1.00 91.38 85 LEU A C 1
ATOM 693 O O . LEU A 1 85 ? -4.567 1.322 -11.919 1.00 91.38 85 LEU A O 1
ATOM 697 N N . LYS A 1 86 ? -5.757 0.251 -13.503 1.00 90.25 86 LYS A N 1
ATOM 698 C CA . LYS A 1 86 ? -4.812 0.517 -14.587 1.00 90.25 86 LYS A CA 1
ATOM 699 C C . LYS A 1 86 ? -5.188 1.842 -15.238 1.00 90.25 86 LYS A C 1
ATOM 701 O O . LYS A 1 86 ? -6.201 1.921 -15.933 1.00 90.25 86 LYS A O 1
ATOM 706 N N . LEU A 1 87 ? -4.371 2.865 -15.025 1.00 88.19 87 LEU A N 1
ATOM 707 C CA . LEU A 1 87 ? -4.552 4.159 -15.672 1.00 88.19 87 LEU A CA 1
ATOM 708 C C . LEU A 1 87 ? -4.184 4.038 -17.162 1.00 88.19 87 LEU A C 1
ATOM 710 O O . LEU A 1 87 ? -3.096 3.576 -17.503 1.00 88.19 87 LEU A O 1
ATOM 714 N N . ARG A 1 88 ? -5.106 4.406 -18.059 1.00 78.06 88 ARG A N 1
ATOM 715 C CA . ARG A 1 88 ? -4.789 4.643 -19.475 1.00 78.06 88 ARG A CA 1
ATOM 716 C C . ARG A 1 88 ? -4.328 6.093 -19.579 1.00 78.06 88 ARG A C 1
ATOM 718 O O . ARG A 1 88 ? -5.106 6.955 -19.203 1.00 78.06 88 ARG A O 1
ATOM 725 N N . GLU A 1 89 ? -3.075 6.291 -19.990 1.00 69.50 89 GLU A N 1
ATOM 726 C CA . GLU A 1 89 ? -2.375 7.567 -20.236 1.00 69.50 89 GLU A CA 1
ATOM 727 C C . GLU A 1 89 ? -3.004 8.828 -19.607 1.00 69.50 89 GLU A C 1
ATOM 729 O O . GLU A 1 89 ? -3.973 9.390 -20.105 1.00 69.50 89 GLU A O 1
ATOM 734 N N . GLY A 1 90 ? -2.385 9.295 -18.523 1.00 60.12 90 GLY A N 1
ATOM 735 C CA . GLY A 1 90 ? -2.708 10.528 -17.809 1.00 60.12 90 GLY A CA 1
ATOM 736 C C . GLY A 1 90 ? -1.785 10.646 -16.599 1.00 60.12 90 GLY A C 1
ATOM 737 O O . GLY A 1 90 ? -1.435 9.632 -15.995 1.00 60.12 90 GLY A O 1
ATOM 738 N N . LYS A 1 91 ? -1.322 11.852 -16.264 1.00 57.72 91 LYS A N 1
ATOM 739 C CA . LYS A 1 91 ? -0.512 12.048 -15.054 1.00 57.72 91 LYS A CA 1
ATOM 740 C C . LYS A 1 91 ? -1.428 11.830 -13.837 1.00 57.72 91 LYS A C 1
ATOM 742 O O . LYS A 1 91 ? -2.573 12.275 -13.861 1.00 57.72 91 LYS A O 1
ATOM 747 N N . PRO A 1 92 ? -0.969 11.168 -12.761 1.00 57.25 92 PRO A N 1
ATOM 748 C CA . PRO A 1 92 ? -1.810 10.831 -11.604 1.00 57.25 92 PRO A CA 1
ATOM 749 C C . PRO A 1 92 ? -2.338 12.056 -10.828 1.00 57.25 92 PRO A C 1
ATOM 751 O O . PRO A 1 92 ? -3.167 11.903 -9.932 1.00 57.25 92 PRO A O 1
ATOM 754 N N . SER A 1 93 ? -1.880 13.263 -11.178 1.00 56.94 93 SER A N 1
ATOM 755 C CA . SER A 1 93 ? -2.298 14.546 -10.611 1.00 56.94 93 SER A CA 1
ATOM 756 C C . SER A 1 93 ? -3.747 14.944 -10.920 1.00 56.94 93 SER A C 1
ATOM 758 O O . SER A 1 93 ? -4.289 15.762 -10.188 1.00 56.94 93 SER A O 1
ATOM 760 N N . ASP A 1 94 ? -4.401 14.356 -11.927 1.00 58.12 94 ASP A N 1
ATOM 761 C CA . ASP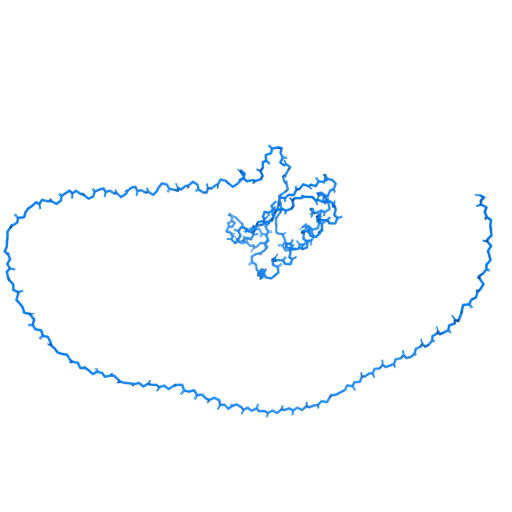 A 1 94 ? -5.756 14.765 -12.350 1.00 58.12 94 ASP A CA 1
ATOM 762 C C . ASP A 1 94 ? -6.907 14.010 -11.642 1.00 58.12 94 ASP A C 1
ATOM 764 O O . ASP A 1 94 ? -8.079 14.264 -11.905 1.00 58.12 94 ASP A O 1
ATOM 768 N N . ILE A 1 95 ? -6.607 13.056 -10.746 1.00 57.09 95 ILE A N 1
ATOM 769 C CA . ILE A 1 95 ? -7.619 12.137 -10.170 1.00 57.09 95 ILE A CA 1
ATOM 770 C C . ILE A 1 95 ? -8.170 12.629 -8.818 1.00 57.09 95 ILE A C 1
ATOM 772 O O . ILE A 1 95 ? -9.180 12.121 -8.330 1.00 57.09 95 ILE A O 1
ATOM 776 N N . ILE A 1 96 ? -7.555 13.649 -8.215 1.00 57.94 96 ILE A N 1
ATOM 777 C CA . ILE A 1 96 ? -8.180 14.386 -7.115 1.00 57.94 96 ILE A CA 1
ATOM 778 C C . ILE A 1 96 ? -8.823 15.613 -7.759 1.00 57.94 96 ILE A C 1
ATOM 780 O O . ILE A 1 96 ? -8.093 16.557 -8.057 1.00 57.94 96 ILE A O 1
ATOM 784 N N . PRO A 1 97 ? -10.150 15.646 -7.987 1.00 58.59 97 PRO A N 1
ATOM 785 C CA . PRO A 1 97 ? -10.801 16.937 -8.070 1.00 58.59 97 PRO A CA 1
ATOM 786 C C . PRO A 1 97 ? -10.465 17.640 -6.755 1.00 58.59 97 PRO A C 1
ATOM 788 O O . PRO A 1 97 ? -10.846 17.169 -5.677 1.00 58.59 97 PRO A O 1
ATOM 791 N N . GLU A 1 98 ? -9.668 18.708 -6.843 1.00 63.91 98 GLU A N 1
ATOM 792 C CA . GLU A 1 98 ? -9.657 19.773 -5.843 1.00 63.91 98 GLU A CA 1
ATOM 793 C C . GLU A 1 98 ? -11.112 19.922 -5.379 1.00 63.91 98 GLU A C 1
ATOM 795 O O . GLU A 1 98 ? -11.984 20.008 -6.253 1.00 63.91 98 GLU A O 1
ATOM 800 N N . PRO A 1 99 ? -11.426 19.821 -4.072 1.00 66.44 99 PRO A N 1
ATOM 801 C CA . PRO A 1 99 ? -12.802 19.992 -3.636 1.00 66.44 99 PRO A CA 1
ATOM 802 C C . PRO A 1 99 ? -13.278 21.316 -4.222 1.00 66.44 99 PRO A C 1
ATOM 804 O O . PRO A 1 99 ? -12.726 22.361 -3.873 1.00 66.44 99 PRO A O 1
ATOM 807 N N . GLU A 1 100 ? -14.232 21.261 -5.162 1.00 61.53 100 GLU A N 1
ATOM 808 C CA . GLU A 1 100 ? -14.815 22.470 -5.729 1.00 61.53 100 GLU A CA 1
ATOM 809 C C . GLU A 1 100 ? -15.201 23.329 -4.527 1.00 61.53 100 GLU A C 1
ATOM 811 O O . GLU A 1 100 ? -15.884 22.816 -3.627 1.00 61.53 100 GLU A O 1
ATOM 816 N N . PRO A 1 101 ? -14.692 24.571 -4.425 1.00 60.00 101 PRO A N 1
ATOM 817 C CA . PRO A 1 101 ? -15.017 25.417 -3.299 1.00 60.00 101 PRO A CA 1
ATOM 818 C C . PRO A 1 101 ? -16.534 25.495 -3.271 1.00 60.00 101 PRO A C 1
ATOM 820 O O . PRO A 1 101 ? -17.144 26.019 -4.206 1.00 60.00 101 PRO A O 1
ATOM 823 N N . GLN A 1 102 ? -17.146 24.908 -2.235 1.00 61.91 102 GLN A N 1
ATOM 824 C CA . GLN A 1 102 ? -18.578 25.049 -2.039 1.00 61.91 102 GLN A CA 1
ATOM 825 C C . GLN A 1 102 ? -18.860 26.546 -2.129 1.00 61.91 102 GLN A C 1
ATOM 827 O O . GLN A 1 102 ? -18.132 27.311 -1.483 1.00 61.91 102 GLN A O 1
ATOM 832 N N . PRO A 1 103 ? -19.821 26.983 -2.959 1.00 59.12 103 PRO A N 1
ATOM 833 C CA . PRO A 1 103 ? -20.103 28.395 -3.102 1.00 59.12 103 PRO A CA 1
ATOM 834 C C . PRO A 1 103 ? -20.458 28.913 -1.714 1.00 59.12 103 PRO A C 1
ATOM 836 O O . PRO A 1 103 ? -21.525 28.613 -1.178 1.00 59.12 103 PRO A O 1
ATOM 839 N N . GLN A 1 104 ? -19.526 29.646 -1.103 1.00 63.91 104 GLN A N 1
ATOM 840 C CA . GLN A 1 104 ? -19.814 30.403 0.098 1.00 63.91 104 GLN A CA 1
ATOM 841 C C . GLN A 1 104 ? -20.953 31.342 -0.305 1.00 63.91 104 GLN A C 1
ATOM 843 O O . GLN A 1 104 ? -20.798 32.065 -1.297 1.00 63.91 104 GLN A O 1
ATOM 848 N N . PRO A 1 105 ? -22.118 31.301 0.366 1.00 58.50 105 PRO A N 1
ATOM 849 C CA . PRO A 1 105 ? -23.172 32.250 0.065 1.00 58.50 105 PRO A CA 1
ATOM 850 C C . PRO A 1 105 ? -22.577 33.648 0.233 1.00 58.50 105 PRO A C 1
ATOM 852 O O . PRO A 1 105 ? -22.012 33.968 1.280 1.00 58.50 105 PRO A O 1
ATOM 855 N N . ALA A 1 106 ? -22.628 34.435 -0.843 1.00 63.06 106 ALA A N 1
ATOM 856 C CA . ALA A 1 106 ? -22.075 35.778 -0.882 1.00 63.06 106 ALA A CA 1
ATOM 857 C C . ALA A 1 106 ? -22.566 36.583 0.335 1.00 63.06 106 ALA A C 1
ATOM 859 O O . ALA A 1 106 ? -23.750 36.483 0.682 1.00 63.06 106 ALA A O 1
ATOM 860 N N . PRO A 1 107 ? -21.706 37.393 0.981 1.00 61.12 107 PRO A N 1
ATOM 861 C CA . PRO A 1 107 ? -22.179 38.309 2.001 1.00 61.12 107 PRO A CA 1
ATOM 862 C C . PRO A 1 107 ? -23.215 39.221 1.348 1.00 61.12 107 PRO A C 1
ATOM 864 O O . PRO A 1 107 ? -22.927 39.927 0.381 1.00 61.12 107 PRO A O 1
ATOM 867 N N . THR A 1 108 ? -24.446 39.160 1.851 1.00 62.16 108 THR A N 1
ATOM 868 C CA . THR A 1 108 ? -25.486 40.118 1.480 1.00 62.16 108 THR A CA 1
ATOM 869 C C . THR A 1 108 ? -24.931 41.511 1.781 1.00 62.16 108 THR A C 1
ATOM 871 O O . THR A 1 108 ? -24.544 41.750 2.928 1.00 62.16 108 THR A O 1
ATOM 874 N N . PRO A 1 109 ? -24.832 42.424 0.799 1.00 60.62 109 PRO A N 1
ATOM 875 C CA . PRO A 1 109 ? -24.426 43.786 1.088 1.00 60.62 109 PRO A CA 1
ATOM 876 C C . PRO A 1 109 ? -25.474 44.396 2.017 1.00 60.62 109 PRO A C 1
ATOM 878 O O . PRO A 1 109 ? -26.659 44.466 1.682 1.00 60.62 109 PRO A O 1
ATOM 881 N N . ALA A 1 110 ? -25.028 44.787 3.210 1.00 66.12 110 ALA A N 1
ATOM 882 C CA . ALA A 1 110 ? -25.831 45.545 4.151 1.00 66.12 110 ALA A CA 1
ATOM 883 C C . ALA A 1 110 ? -26.411 46.780 3.432 1.00 66.12 110 ALA A C 1
ATOM 885 O O . ALA A 1 110 ? -25.671 47.464 2.715 1.00 66.12 110 ALA A O 1
ATOM 886 N N . PRO A 1 111 ? -27.715 47.073 3.577 1.00 68.12 111 PRO A N 1
ATOM 887 C CA . PRO A 1 111 ? -28.289 48.279 3.002 1.00 68.12 111 PRO A CA 1
ATOM 888 C C . PRO A 1 111 ? -27.597 49.523 3.589 1.00 68.12 111 PRO A C 1
ATOM 890 O O . PRO A 1 111 ? -27.222 49.520 4.766 1.00 68.12 111 PRO A O 1
ATOM 893 N N . PRO A 1 112 ? -27.405 50.586 2.787 1.00 59.22 112 PRO A N 1
ATOM 894 C CA . PRO A 1 112 ? -26.699 51.781 3.221 1.00 59.22 112 PRO A CA 1
ATOM 895 C C . PRO A 1 112 ? -27.460 52.475 4.352 1.00 59.22 112 PRO A C 1
ATOM 897 O O . PRO A 1 112 ? -28.668 52.705 4.268 1.00 59.22 112 PRO A O 1
ATOM 900 N N . ALA A 1 113 ? -26.720 52.812 5.407 1.00 62.00 113 ALA A N 1
ATOM 901 C CA . ALA A 1 113 ? -27.193 53.610 6.525 1.00 62.00 113 ALA A CA 1
ATOM 902 C C . ALA A 1 113 ? -27.796 54.945 6.038 1.00 62.00 113 ALA A C 1
ATOM 904 O O . ALA A 1 113 ? -27.161 55.635 5.234 1.00 62.00 113 ALA A O 1
ATOM 905 N N . PRO A 1 114 ? -28.982 55.357 6.523 1.00 57.88 114 PRO A N 1
ATOM 906 C CA . PRO A 1 114 ? -29.424 56.733 6.378 1.00 57.88 114 PRO A CA 1
ATOM 907 C C . PRO A 1 114 ? -28.618 57.657 7.306 1.00 57.88 114 PRO A C 1
ATOM 909 O O . PRO A 1 114 ? -28.286 57.317 8.441 1.00 57.88 114 PRO A O 1
ATOM 912 N N . ALA A 1 115 ? -28.296 58.828 6.762 1.00 53.56 115 ALA A N 1
ATOM 913 C CA . ALA A 1 115 ? -27.550 59.930 7.363 1.00 53.56 115 ALA A CA 1
ATOM 914 C C . ALA A 1 115 ? -28.311 60.604 8.553 1.00 53.56 115 ALA A C 1
ATOM 916 O O . ALA A 1 115 ? -29.478 60.290 8.782 1.00 53.56 115 ALA A O 1
ATOM 917 N N . PRO A 1 116 ? -27.662 61.514 9.316 1.00 61.59 116 PRO A N 1
ATOM 918 C CA . PRO A 1 116 ? -27.755 61.629 10.782 1.00 61.59 116 PRO A CA 1
ATOM 919 C C . PRO A 1 116 ? -28.650 62.759 11.337 1.00 61.59 116 PRO A C 1
ATOM 921 O O . PRO A 1 116 ? -29.059 63.646 10.593 1.00 61.59 116 PRO A O 1
ATOM 924 N N . ALA A 1 117 ? -28.801 62.739 12.680 1.00 46.31 117 ALA A N 1
ATOM 925 C CA . ALA A 1 117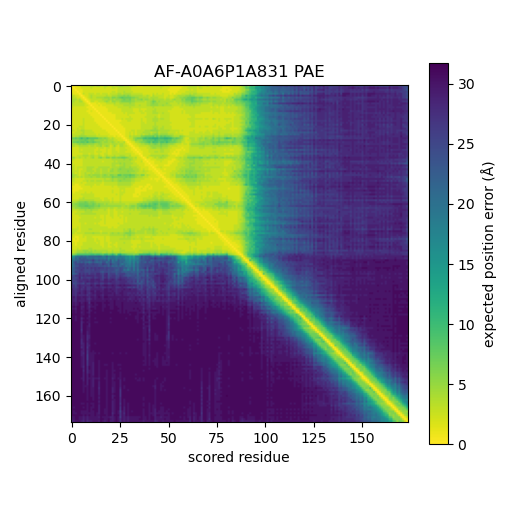 ? -28.973 63.842 13.663 1.00 46.31 117 ALA A CA 1
ATOM 926 C C . ALA A 1 117 ? -30.195 63.663 14.601 1.00 46.31 117 ALA A C 1
ATOM 928 O O . ALA A 1 117 ? -31.216 63.147 14.151 1.00 46.31 117 ALA A O 1
ATOM 929 N N . PRO A 1 118 ? -30.209 64.239 15.826 1.00 53.75 118 PRO A N 1
ATOM 930 C CA . PRO A 1 118 ? -29.125 64.460 16.802 1.00 53.75 118 PRO A CA 1
ATOM 931 C C . PRO A 1 118 ? -29.552 64.138 18.269 1.00 53.75 118 PRO A C 1
ATOM 933 O O . PRO A 1 118 ? -30.696 63.784 18.530 1.00 53.75 118 PRO A O 1
ATOM 936 N N . ALA A 1 119 ? -28.632 64.383 19.213 1.00 40.59 119 ALA A N 1
ATOM 937 C CA . ALA A 1 119 ? -28.837 64.588 20.660 1.00 40.59 119 ALA A CA 1
ATOM 938 C C . ALA A 1 119 ? -29.055 63.352 21.560 1.00 40.59 119 ALA A C 1
ATOM 940 O O . ALA A 1 119 ? -30.115 62.740 21.574 1.00 40.59 119 ALA A O 1
ATOM 941 N N . SER A 1 120 ? -28.083 63.065 22.431 1.00 41.41 120 SER A N 1
ATOM 942 C CA . SER A 1 120 ? -28.143 63.551 23.819 1.00 41.41 120 SER A CA 1
ATOM 943 C C . SER A 1 120 ? -26.873 63.163 24.580 1.00 41.41 120 SER A C 1
ATOM 945 O O . SER A 1 120 ? -26.451 62.010 24.569 1.00 41.41 120 SER A O 1
ATOM 947 N N . GLU A 1 121 ? -26.298 64.166 25.235 1.00 40.06 121 GLU A N 1
ATOM 948 C CA . GLU A 1 121 ? -25.298 64.083 26.297 1.00 40.06 121 GLU A CA 1
ATOM 949 C C . GLU A 1 121 ? -25.711 63.144 27.441 1.00 40.06 121 GLU A C 1
ATOM 951 O O . GLU A 1 121 ? -26.893 63.070 27.781 1.00 40.06 121 GLU A O 1
ATOM 956 N N . SER A 1 122 ? -24.712 62.485 28.040 1.00 42.62 122 SER A N 1
ATOM 957 C CA . SER A 1 122 ? -24.497 62.272 29.486 1.00 42.62 122 SER A CA 1
ATOM 958 C C . SER A 1 122 ? -23.250 61.373 29.590 1.00 42.62 122 SER A C 1
ATOM 960 O O . SER A 1 122 ? -23.280 60.218 29.181 1.00 42.62 122 SER A O 1
ATOM 962 N N . GLU A 1 123 ? -22.050 61.932 29.731 1.00 38.88 123 GLU A N 1
ATOM 963 C CA . GLU A 1 123 ? -21.434 62.389 30.987 1.00 38.88 123 GLU A CA 1
ATOM 964 C C . GLU A 1 123 ? -21.229 61.252 32.005 1.00 38.88 123 GLU A C 1
ATOM 966 O O . GLU A 1 123 ? -22.198 60.663 32.477 1.00 38.88 123 GLU A O 1
ATOM 971 N N . SER A 1 124 ? -19.954 61.030 32.364 1.00 39.72 124 SER A N 1
ATOM 972 C CA . SER A 1 124 ? -19.409 60.559 33.660 1.00 39.72 124 SER A CA 1
ATOM 973 C C . SER A 1 124 ? -18.408 59.395 33.546 1.00 39.72 124 SER A C 1
ATOM 975 O O . SER A 1 124 ? -18.745 58.218 33.638 1.00 39.72 124 SER A O 1
ATOM 977 N N . GLU A 1 125 ? -17.143 59.775 33.382 1.00 44.09 125 GLU A N 1
ATOM 978 C CA . GLU A 1 125 ? -15.957 59.179 34.027 1.00 44.09 125 GLU A CA 1
ATOM 979 C C . GLU A 1 125 ? -16.074 59.226 35.584 1.00 44.09 125 GLU A C 1
ATOM 981 O O . GLU A 1 125 ? -16.972 59.908 36.083 1.00 44.09 125 GLU A O 1
ATOM 986 N N . PRO A 1 126 ? -15.115 58.725 36.399 1.00 58.59 126 PRO A N 1
ATOM 987 C CA . PRO A 1 126 ? -14.278 57.515 36.299 1.00 58.59 126 PRO A CA 1
ATOM 988 C C . PRO A 1 126 ? -14.005 56.826 37.683 1.00 58.59 126 PRO A C 1
ATOM 990 O O . PRO A 1 126 ? -14.496 57.266 38.718 1.00 58.59 126 PRO A O 1
ATOM 993 N N . GLU A 1 127 ? -13.140 55.794 37.669 1.00 32.00 127 GLU A N 1
ATOM 994 C CA . GLU A 1 127 ? -12.350 55.203 38.788 1.00 32.00 127 GLU A CA 1
ATOM 995 C C . GLU A 1 127 ? -13.136 54.503 39.931 1.00 32.00 127 GLU A C 1
ATOM 997 O O . GLU A 1 127 ? -14.282 54.811 40.211 1.00 32.00 127 GLU A O 1
ATOM 1002 N N . THR A 1 128 ? -12.671 53.488 40.666 1.00 30.95 128 THR A N 1
ATOM 1003 C CA . THR A 1 128 ? -11.359 53.109 41.223 1.00 30.95 128 THR A CA 1
ATOM 1004 C C . THR A 1 128 ? -11.463 51.626 41.664 1.00 30.95 128 THR A C 1
ATOM 1006 O O . THR A 1 128 ? -12.518 51.184 42.106 1.00 30.95 128 THR A O 1
ATOM 1009 N N . THR A 1 129 ? -10.435 50.809 41.419 1.00 26.94 129 THR A N 1
ATOM 1010 C CA . THR A 1 129 ? -9.525 50.225 42.435 1.00 26.94 129 THR A CA 1
ATOM 1011 C C . THR A 1 129 ? -10.068 49.026 43.230 1.00 26.94 129 THR A C 1
ATOM 1013 O O . THR A 1 129 ? -11.041 49.119 43.967 1.00 26.94 129 THR A O 1
ATOM 1016 N N . THR A 1 130 ? -9.290 47.939 43.173 1.00 34.06 130 THR A N 1
ATOM 1017 C CA . THR A 1 130 ? -8.648 47.288 44.333 1.00 34.06 130 THR A CA 1
ATOM 1018 C C . THR A 1 130 ? -8.823 45.775 44.453 1.00 34.06 130 THR A C 1
ATOM 1020 O O . THR A 1 130 ? -9.934 45.261 44.516 1.00 34.06 130 THR A O 1
ATOM 1023 N N . THR A 1 131 ? -7.648 45.148 44.612 1.00 40.06 131 THR A N 1
ATOM 1024 C CA . THR A 1 131 ? -7.361 44.027 45.523 1.00 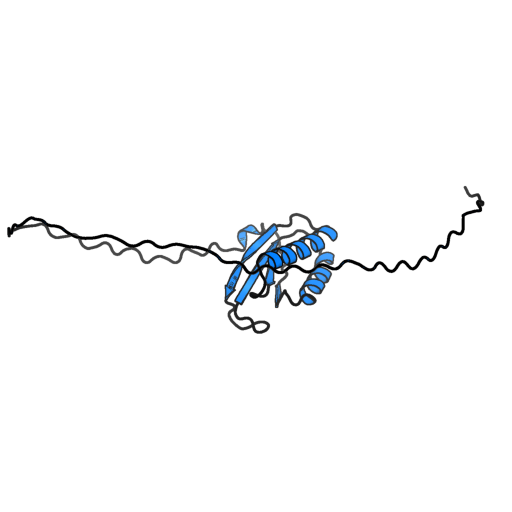40.06 131 THR A CA 1
ATOM 1025 C C . THR A 1 131 ? -7.777 42.641 45.036 1.00 40.06 131 THR A C 1
ATOM 1027 O O . THR A 1 131 ? -8.916 42.415 44.659 1.00 40.06 131 THR A O 1
ATOM 1030 N N . GLU A 1 132 ? -6.928 41.618 45.048 1.00 43.41 132 GLU A N 1
ATOM 1031 C CA . GLU A 1 132 ? -5.531 41.388 45.470 1.00 43.41 132 GLU A CA 1
ATOM 1032 C C . GLU A 1 132 ? -5.254 39.937 45.008 1.00 43.41 132 GLU A C 1
ATOM 1034 O O . GLU A 1 132 ? -6.199 39.167 44.821 1.00 43.41 132 GLU A O 1
ATOM 1039 N N . ALA A 1 133 ? -4.060 39.616 44.502 1.00 39.91 133 ALA A N 1
ATOM 1040 C CA . ALA A 1 133 ? -3.058 38.778 45.188 1.00 39.91 133 ALA A CA 1
ATOM 1041 C C . ALA A 1 133 ? -3.659 37.674 46.086 1.00 39.91 133 ALA A C 1
ATOM 1043 O O . ALA A 1 133 ? -4.615 37.885 46.815 1.00 39.91 133 ALA A O 1
ATOM 1044 N N . GLU A 1 134 ? -3.170 36.454 46.177 1.00 33.91 134 GLU A N 1
ATOM 1045 C CA . GLU A 1 134 ? -1.979 35.730 45.755 1.00 33.91 134 GLU A CA 1
ATOM 1046 C C . GLU A 1 134 ? -2.319 34.279 46.164 1.00 33.91 134 GLU A C 1
ATOM 1048 O O . GLU A 1 134 ? -3.149 34.071 47.050 1.00 33.91 134 GLU A O 1
ATOM 1053 N N . SER A 1 135 ? -1.710 33.271 45.550 1.00 42.03 135 SER A N 1
ATOM 1054 C CA . SER A 1 135 ? -1.092 32.156 46.287 1.00 42.03 135 SER A CA 1
ATOM 1055 C C . SER A 1 135 ? -0.700 31.074 45.293 1.00 42.03 135 SER A C 1
ATOM 1057 O O . SER A 1 135 ? -1.513 30.278 44.823 1.00 42.03 135 SER A O 1
ATOM 1059 N N . GLU A 1 136 ? 0.597 31.069 45.020 1.00 37.50 136 GLU A N 1
ATOM 106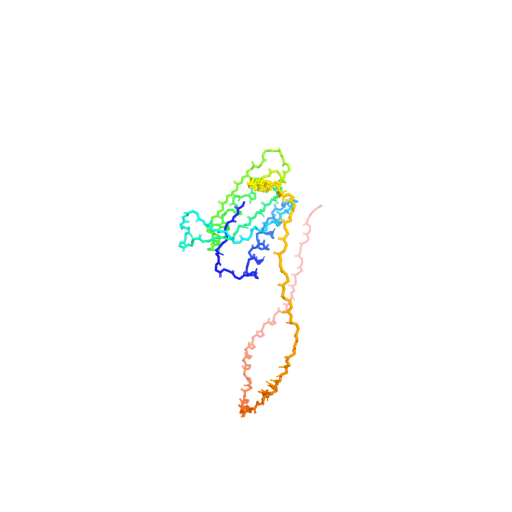0 C CA . GLU A 1 136 ? 1.409 29.903 44.695 1.00 37.50 136 GLU A CA 1
ATOM 1061 C C . GLU A 1 136 ? 1.070 28.684 45.563 1.00 37.50 136 GLU A C 1
ATOM 1063 O O . GLU A 1 136 ? 0.705 28.831 46.733 1.00 37.50 136 GLU A O 1
ATOM 1068 N N . SER A 1 137 ? 1.265 27.480 45.018 1.00 39.66 137 SER A N 1
ATOM 1069 C CA . SER A 1 137 ? 2.296 26.539 45.504 1.00 39.66 137 SER A CA 1
ATOM 1070 C C . SER A 1 137 ? 2.420 25.323 44.564 1.00 39.66 137 SER A C 1
ATOM 1072 O O . SER A 1 137 ? 1.563 24.444 44.526 1.00 39.66 137 SER A O 1
ATOM 1074 N N . GLU A 1 138 ? 3.510 25.286 43.793 1.00 42.47 138 GLU A N 1
ATOM 1075 C CA . GLU A 1 138 ? 4.246 24.056 43.434 1.00 42.47 138 GLU A CA 1
ATOM 1076 C C . GLU A 1 138 ? 5.075 23.588 44.671 1.00 42.47 138 GLU A C 1
ATOM 1078 O O . GLU A 1 138 ? 5.025 24.262 45.702 1.00 42.47 138 GLU A O 1
ATOM 1083 N N . PRO A 1 139 ? 5.999 22.608 44.581 1.00 58.91 139 PRO A N 1
ATOM 1084 C CA . PRO A 1 139 ? 5.903 21.183 44.232 1.00 58.91 139 PRO A CA 1
ATOM 1085 C C . PRO A 1 139 ? 6.517 20.303 45.371 1.00 58.91 139 PRO A C 1
ATOM 1087 O O . PRO A 1 139 ? 6.593 20.742 46.510 1.00 58.91 139 PRO A O 1
ATOM 1090 N N . GLU A 1 140 ? 6.987 19.086 45.037 1.00 29.53 140 GLU A N 1
ATOM 1091 C CA . GLU A 1 140 ? 8.000 18.247 45.740 1.00 29.53 140 GLU A CA 1
ATOM 1092 C C . GLU A 1 140 ? 7.566 16.880 46.337 1.00 29.53 140 GLU A C 1
ATOM 1094 O O . GLU A 1 140 ? 6.927 16.759 47.377 1.00 29.53 140 GLU A O 1
ATOM 1099 N N . THR A 1 141 ? 7.912 15.836 45.567 1.00 34.44 141 THR A N 1
ATOM 1100 C CA . THR A 1 141 ? 8.790 14.677 45.876 1.00 34.44 141 THR A CA 1
ATOM 1101 C C . THR A 1 141 ? 8.811 14.014 47.269 1.00 34.44 141 THR A C 1
ATOM 1103 O O . THR A 1 141 ? 9.055 14.631 48.297 1.00 34.44 141 THR A O 1
ATOM 1106 N N . THR A 1 142 ? 8.711 12.675 47.257 1.00 32.59 142 THR A N 1
ATOM 1107 C CA . THR A 1 142 ? 9.449 11.677 48.081 1.00 32.59 142 THR A CA 1
ATOM 1108 C C . THR A 1 142 ? 9.020 10.294 47.557 1.00 32.59 142 THR A C 1
ATOM 1110 O O . THR A 1 142 ? 7.854 9.931 47.658 1.00 32.59 142 THR A O 1
ATOM 1113 N N . THR A 1 143 ? 9.799 9.610 46.715 1.00 34.31 143 THR A N 1
ATOM 1114 C CA . THR A 1 143 ? 10.930 8.714 47.042 1.00 34.31 143 THR A CA 1
ATOM 1115 C C . THR A 1 143 ? 10.557 7.575 47.997 1.00 34.31 143 THR A C 1
ATOM 1117 O O . THR A 1 143 ? 10.454 7.750 49.205 1.00 34.31 143 THR A O 1
ATOM 1120 N N . THR A 1 144 ? 10.443 6.361 47.460 1.00 41.56 144 THR A N 1
ATOM 1121 C CA . THR A 1 144 ? 10.863 5.146 48.166 1.00 41.56 144 THR A CA 1
ATOM 1122 C C . THR A 1 144 ? 11.566 4.251 47.160 1.00 41.56 144 THR A C 1
ATOM 1124 O O . THR A 1 144 ? 10.980 3.735 46.212 1.00 41.56 144 THR A O 1
ATOM 1127 N N . GLU A 1 145 ? 12.864 4.187 47.387 1.00 41.78 145 GLU A N 1
ATOM 1128 C CA . GLU A 1 145 ? 13.893 3.356 46.795 1.00 41.78 145 GLU A CA 1
ATOM 1129 C C . GLU A 1 145 ? 13.846 1.970 47.459 1.00 41.78 145 GLU A C 1
ATOM 1131 O O . GLU A 1 145 ? 13.633 1.882 48.669 1.00 41.78 145 GLU A O 1
ATOM 1136 N N . ALA A 1 146 ? 14.027 0.904 46.680 1.00 43.19 146 ALA A N 1
ATOM 1137 C CA . ALA A 1 146 ? 14.638 -0.346 47.135 1.00 43.19 146 ALA A CA 1
ATOM 1138 C C . ALA A 1 146 ? 14.979 -1.206 45.911 1.00 43.19 146 ALA A C 1
ATOM 1140 O O . ALA A 1 146 ? 14.131 -1.895 45.341 1.00 43.19 146 ALA A O 1
ATOM 1141 N N . GLU A 1 147 ? 16.243 -1.115 45.513 1.00 38.47 147 GLU A N 1
ATOM 1142 C CA . GLU A 1 147 ? 16.962 -2.082 44.693 1.00 38.47 147 GLU A CA 1
ATOM 1143 C C . GLU A 1 147 ? 16.974 -3.469 45.356 1.00 38.47 147 GLU A C 1
ATOM 1145 O O . GLU A 1 147 ? 17.029 -3.585 46.580 1.00 38.47 147 GLU A O 1
ATOM 1150 N N . SER A 1 148 ? 17.011 -4.529 44.547 1.00 40.78 148 SER A N 1
ATOM 1151 C CA . SER A 1 148 ? 17.836 -5.695 44.868 1.00 40.78 148 SER A CA 1
ATOM 1152 C C . SER A 1 148 ? 18.154 -6.469 43.591 1.00 40.78 148 SER A C 1
ATOM 1154 O O . SER A 1 148 ? 17.278 -7.008 42.916 1.00 40.78 148 SER A O 1
ATOM 1156 N N . GLU A 1 149 ? 19.449 -6.456 43.294 1.00 38.28 149 GLU A N 1
ATOM 1157 C CA . GLU A 1 149 ? 20.218 -7.303 42.388 1.00 38.28 149 GLU A CA 1
ATOM 1158 C C . GLU A 1 149 ? 19.865 -8.795 42.459 1.00 38.28 149 GLU A C 1
ATOM 1160 O O . GLU A 1 149 ? 19.600 -9.325 43.537 1.00 38.28 149 GLU A O 1
ATOM 1165 N N . SER A 1 150 ? 19.992 -9.501 41.331 1.00 42.59 150 SER A N 1
ATOM 1166 C CA . SER A 1 150 ? 20.936 -10.631 41.172 1.00 42.59 150 SER A CA 1
ATOM 1167 C C . SER A 1 150 ? 20.834 -11.227 39.757 1.00 42.59 150 SER A C 1
ATOM 1169 O O . SER A 1 150 ? 19.911 -11.965 39.443 1.00 42.59 150 SER A O 1
ATOM 1171 N N . GLU A 1 151 ? 21.732 -10.756 38.886 1.00 43.22 151 GLU A N 1
ATOM 1172 C CA . GLU A 1 151 ? 22.748 -11.499 38.111 1.00 43.22 151 GLU A CA 1
ATOM 1173 C C . GLU A 1 151 ? 22.531 -12.946 37.570 1.00 43.22 151 GLU A C 1
ATOM 1175 O O . GLU A 1 151 ? 21.591 -13.647 37.930 1.00 43.22 151 GLU A O 1
ATOM 1180 N N . PRO A 1 152 ? 23.376 -13.364 36.598 1.00 59.34 152 PRO A N 1
ATOM 1181 C CA . PRO A 1 152 ? 22.989 -14.124 35.414 1.00 59.34 152 PRO A CA 1
ATOM 1182 C C . PRO A 1 152 ? 23.341 -15.610 35.507 1.00 59.34 152 PRO A C 1
ATOM 1184 O O . PRO A 1 152 ? 24.277 -15.992 36.199 1.00 59.34 152 PRO A O 1
ATOM 1187 N N . GLU A 1 153 ? 22.704 -16.436 34.674 1.00 36.53 153 GLU A N 1
ATOM 1188 C CA . GLU A 1 153 ? 23.258 -17.746 34.330 1.00 36.53 153 GLU A CA 1
ATOM 1189 C C . GLU A 1 153 ? 23.217 -17.983 32.820 1.00 36.53 153 GLU A C 1
ATOM 1191 O O . GLU A 1 153 ? 22.195 -18.240 32.184 1.00 36.53 153 GLU A O 1
ATOM 1196 N N . THR A 1 154 ? 24.416 -17.886 32.262 1.00 34.59 154 THR A N 1
ATOM 1197 C CA . THR A 1 154 ? 24.904 -18.676 31.142 1.00 34.59 154 THR A CA 1
ATOM 1198 C C . THR A 1 154 ? 24.546 -20.155 31.308 1.00 34.59 154 THR A C 1
ATOM 1200 O O . THR A 1 154 ? 24.829 -20.755 32.341 1.00 34.59 154 THR A O 1
ATOM 1203 N N . THR A 1 155 ? 24.056 -20.795 30.250 1.00 33.59 155 THR A N 1
ATOM 1204 C CA . THR A 1 155 ? 24.383 -22.201 29.990 1.00 33.59 155 THR A CA 1
ATOM 1205 C C . THR A 1 155 ? 25.043 -22.276 28.626 1.00 33.59 155 THR A C 1
ATOM 1207 O O . THR A 1 155 ? 24.407 -22.257 27.576 1.00 33.59 155 THR A O 1
ATOM 1210 N N . THR A 1 156 ? 26.367 -22.327 28.694 1.00 36.34 156 THR A N 1
ATOM 1211 C CA . THR A 1 156 ? 27.226 -23.050 27.769 1.00 36.34 156 THR A CA 1
ATOM 1212 C C . THR A 1 156 ? 26.720 -24.489 27.641 1.00 36.34 156 THR A C 1
ATOM 1214 O O . THR A 1 156 ? 26.649 -25.224 28.621 1.00 36.34 156 THR A O 1
ATOM 1217 N N . THR A 1 157 ? 26.405 -24.927 26.429 1.00 45.16 157 THR A N 1
ATOM 1218 C CA . THR A 1 157 ? 26.700 -26.304 26.022 1.00 45.16 157 THR A CA 1
ATOM 1219 C C . THR A 1 157 ? 27.514 -26.211 24.750 1.00 45.16 157 THR A C 1
ATOM 1221 O O . THR A 1 157 ? 27.017 -26.010 23.646 1.00 45.16 157 THR A O 1
ATOM 1224 N N . GLU A 1 158 ? 28.808 -26.259 25.011 1.00 40.94 158 GLU A N 1
ATOM 1225 C CA . GLU A 1 158 ? 29.872 -26.763 24.171 1.00 40.94 158 GLU A CA 1
ATOM 1226 C C . GLU A 1 158 ? 29.414 -28.032 23.432 1.00 40.94 158 GLU A C 1
ATOM 1228 O O . GLU A 1 158 ? 29.011 -29.024 24.038 1.00 40.94 158 GLU A O 1
ATOM 1233 N N . ALA A 1 159 ? 29.455 -27.982 22.108 1.00 46.66 159 ALA A N 1
ATOM 1234 C CA . ALA A 1 159 ? 29.730 -29.147 21.289 1.00 46.66 159 ALA A CA 1
ATOM 1235 C C . ALA A 1 159 ? 30.583 -28.653 20.126 1.00 46.66 159 ALA A C 1
ATOM 1237 O O . ALA A 1 159 ? 30.087 -28.237 19.078 1.00 46.66 159 ALA A O 1
ATOM 1238 N N . GLU A 1 160 ? 31.888 -28.646 20.382 1.00 41.09 160 GLU A N 1
ATOM 1239 C CA . GLU A 1 160 ? 32.905 -28.765 19.354 1.00 41.09 160 GLU A CA 1
ATOM 1240 C C . GLU A 1 160 ? 32.510 -29.869 18.364 1.00 41.09 160 GLU A C 1
ATOM 1242 O O . GLU A 1 160 ? 32.246 -31.014 18.732 1.00 41.09 160 GLU A O 1
ATOM 1247 N N . SER A 1 161 ? 32.521 -29.533 17.083 1.00 46.75 161 SER A N 1
ATOM 1248 C CA . SER A 1 161 ? 33.022 -30.463 16.085 1.00 46.75 161 SER A CA 1
ATOM 1249 C C . SER A 1 161 ? 33.833 -29.649 15.092 1.00 46.75 161 SER A C 1
ATOM 1251 O O . SER A 1 161 ? 33.358 -29.232 14.039 1.00 46.75 161 SER A O 1
ATOM 1253 N N . GLU A 1 162 ? 35.084 -29.405 15.477 1.00 46.12 162 GLU A N 1
ATOM 1254 C CA . GLU A 1 162 ? 36.171 -29.479 14.514 1.00 46.12 162 GLU A CA 1
ATOM 1255 C C . GLU A 1 162 ? 36.117 -30.863 13.855 1.00 46.12 162 GLU A C 1
ATOM 1257 O O . GLU A 1 162 ? 36.188 -31.903 14.509 1.00 46.12 162 GLU A O 1
ATOM 1262 N N . SER A 1 163 ? 35.971 -30.881 12.538 1.00 47.66 163 SER A N 1
ATOM 1263 C CA . SER A 1 163 ? 36.711 -31.830 11.718 1.00 47.66 163 SER A CA 1
ATOM 1264 C C . SER A 1 163 ? 37.135 -31.107 10.446 1.00 47.66 163 SER A C 1
ATOM 1266 O O . SER A 1 163 ? 36.328 -30.562 9.696 1.00 47.66 163 SER A O 1
ATOM 1268 N N . GLU A 1 164 ? 38.453 -31.029 10.336 1.00 50.16 164 GLU A N 1
ATOM 1269 C CA . GLU A 1 164 ? 39.282 -30.387 9.331 1.00 50.16 164 GLU A CA 1
ATOM 1270 C C . GLU A 1 164 ? 39.015 -30.821 7.869 1.00 50.16 164 GLU A C 1
ATOM 1272 O O . GLU A 1 164 ? 38.279 -31.777 7.607 1.00 50.16 164 GLU A O 1
ATOM 1277 N N . PRO A 1 165 ? 39.622 -30.097 6.905 1.00 67.75 165 PRO A N 1
ATOM 1278 C CA . PRO A 1 165 ? 39.424 -30.229 5.465 1.00 67.75 165 PRO A CA 1
ATOM 1279 C C . PRO A 1 165 ? 40.411 -31.222 4.829 1.00 67.75 165 PRO A C 1
ATOM 1281 O O . PRO A 1 165 ? 41.528 -31.340 5.307 1.00 67.75 165 PRO A O 1
ATOM 1284 N N . GLU A 1 166 ? 40.076 -31.844 3.689 1.00 36.84 166 GLU A N 1
ATOM 1285 C CA . GLU A 1 166 ? 41.067 -32.182 2.646 1.00 36.84 166 GLU A CA 1
ATOM 1286 C C . GLU A 1 166 ? 40.452 -32.764 1.357 1.00 36.84 166 GLU A C 1
ATOM 1288 O O . GLU A 1 166 ? 39.354 -33.312 1.364 1.00 36.84 166 GLU A O 1
ATOM 1293 N N . ALA A 1 167 ? 41.259 -32.688 0.285 1.00 49.31 167 ALA A N 1
ATOM 1294 C CA . ALA A 1 167 ? 41.140 -33.292 -1.054 1.00 49.31 167 ALA A CA 1
ATOM 1295 C C . ALA A 1 167 ? 40.121 -32.629 -2.011 1.00 49.31 167 ALA A C 1
ATOM 1297 O O . ALA A 1 167 ? 38.922 -32.852 -1.938 1.00 49.31 167 ALA A O 1
ATOM 1298 N N . THR A 1 168 ? 40.502 -31.696 -2.893 1.00 43.56 168 THR A N 1
ATOM 1299 C CA . THR A 1 168 ? 41.477 -31.767 -4.010 1.00 43.56 168 THR A CA 1
ATOM 1300 C C . THR A 1 168 ? 41.152 -32.846 -5.055 1.00 43.56 168 THR A C 1
ATOM 1302 O O . THR A 1 168 ? 41.051 -34.020 -4.723 1.00 43.56 168 THR A O 1
ATOM 1305 N N . ALA A 1 169 ? 41.144 -32.398 -6.321 1.00 46.38 169 ALA A N 1
ATOM 1306 C CA . ALA A 1 169 ? 41.303 -33.131 -7.588 1.00 46.38 169 ALA A CA 1
ATOM 1307 C C . ALA A 1 169 ? 40.041 -33.595 -8.346 1.00 46.38 169 ALA A C 1
ATOM 1309 O O . ALA A 1 169 ? 39.400 -34.577 -7.982 1.00 46.38 169 ALA A O 1
ATOM 1310 N N . THR A 1 170 ? 39.770 -32.931 -9.482 1.00 57.03 170 THR A N 1
ATOM 1311 C CA . THR A 1 170 ? 39.782 -33.460 -10.881 1.00 57.03 170 THR A CA 1
ATOM 1312 C C . THR A 1 170 ? 39.114 -32.384 -11.771 1.00 57.03 170 THR A C 1
ATOM 1314 O O . THR A 1 170 ? 37.962 -32.056 -11.521 1.00 57.03 170 THR A O 1
ATOM 1317 N N . GLN A 1 171 ? 39.814 -31.554 -12.561 1.00 45.88 171 GLN A N 1
ATOM 1318 C CA . GLN A 1 171 ? 40.543 -31.782 -13.830 1.00 45.88 171 GLN A CA 1
ATOM 1319 C C . GLN A 1 171 ? 39.611 -32.009 -15.049 1.00 45.88 171 GLN A C 1
ATOM 1321 O O . GLN A 1 171 ? 38.779 -32.904 -14.990 1.00 45.88 171 GLN A O 1
ATOM 1326 N N . GLU A 1 172 ? 39.836 -31.205 -16.110 1.00 57.16 172 GLU A N 1
ATOM 1327 C CA . GLU A 1 172 ? 39.359 -31.309 -17.522 1.00 57.16 172 GLU A CA 1
ATOM 1328 C C . GLU A 1 172 ? 37.842 -31.140 -17.770 1.00 57.16 172 GLU A C 1
ATOM 1330 O O . GLU A 1 172 ? 37.033 -31.497 -16.928 1.00 57.16 172 GLU A O 1
ATOM 1335 N N . GLU A 1 173 ? 37.319 -30.490 -18.816 1.00 60.22 173 GLU A N 1
ATOM 1336 C CA . GLU A 1 173 ? 37.638 -30.242 -20.246 1.00 60.22 173 GLU A CA 1
ATOM 1337 C C . GLU A 1 173 ? 37.008 -28.867 -20.632 1.00 60.22 173 GLU A C 1
ATOM 1339 O O . GLU A 1 173 ? 36.132 -28.400 -19.903 1.00 60.22 173 GLU A O 1
ATOM 1344 N N . GLU A 1 174 ? 37.273 -28.113 -21.703 1.00 56.22 174 GLU A N 1
ATOM 1345 C CA . GLU A 1 174 ? 38.146 -28.064 -22.893 1.00 56.22 174 GLU A CA 1
ATOM 1346 C C . GLU A 1 174 ? 38.171 -26.573 -23.313 1.00 56.22 174 GLU A C 1
ATOM 1348 O O . GLU A 1 174 ? 37.137 -25.886 -23.104 1.00 56.22 174 GLU A O 1
#

Mean predicted aligned error: 19.91 Å

Radius of gyration: 35.57 Å; Cα contacts (8 Å, |Δi|>4): 117; chains: 1; bounding box: 71×98×71 Å

Solvent-accessible surface area (backbone atoms only — not comparable to full-atom values): 12263 Å² total; per-residue (Å²): 63,37,30,30,54,66,86,59,53,73,69,56,50,50,51,55,52,47,54,55,52,49,59,42,47,79,64,67,39,42,75,79,47,77,46,80,73,48,80,43,78,48,97,58,68,56,94,88,32,51,46,28,28,37,36,43,63,47,66,48,62,62,79,80,53,48,63,59,51,54,50,53,45,68,70,37,87,54,43,77,44,76,49,88,78,86,81,77,90,74,71,83,78,71,76,62,74,70,77,72,76,70,81,71,79,71,81,76,78,75,78,81,79,82,84,89,86,82,91,80,92,79,90,82,86,81,92,80,89,83,88,74,90,83,82,88,82,86,88,86,89,83,89,85,85,80,87,79,88,81,88,87,80,86,79,84,80,86,76,87,75,86,78,87,87,84,82,87,90,84,83,89,88,132

pLDDT: mean 70.81, std 23.17, range [26.94, 95.5]

Foldseek 3Di:
DFWFAPPDDPVVVVVVVVVLVVLQVVQPKDDKDKDWPQKDADPDDQPNDRITTDMDIDIHHDPVSPVVSVVVLVVDPRTRDDDDDDDDDDDPVVPDPPPPPDPPPPPDPDPDDDDDDDDDDDDDDDDDDDDDDDDDDDDDDDDDDDDDDDDDDDDDDDDDDDDDDDDDDDDDDD

Nearest PDB structures (foldseek):
  8cwo-assembly1_F  TM=9.434E-01  e=3.792E-08  Cutibacterium acnes
  7msm-assembly1_f  TM=9.193E-01  e=2.259E-07  Mycobacterium tuberculosis H37Rv
  2bxj-assembly2_B  TM=8.940E-01  e=1.260E-06  Thermus thermophilus
  2bvz-assembly1_A  TM=8.978E-01  e=2.606E-06  Thermus thermophilus
  1cqn-assembly2_B  TM=8.796E-01  e=3.875E-06  Thermus thermophilus